Protein AF-A0A448I4P0-F1 (afdb_monomer)

pLDDT: mean 75.28, std 22.4, range [36.06, 98.62]

Radius of gyration: 26.18 Å; Cα contacts (8 Å, |Δi|>4): 158; chains: 1; bounding box: 61×25×100 Å

Solvent-accessible surface area (backbone atoms only — not comparable to full-atom values): 10678 Å² total; per-residue (Å²): 138,86,86,82,84,81,84,80,82,77,75,70,69,82,81,68,52,70,90,76,60,82,69,88,81,75,73,73,92,79,79,87,87,75,94,73,99,72,85,86,86,79,78,89,80,86,80,86,90,85,81,92,73,86,84,72,91,69,84,70,78,73,74,76,76,71,83,54,74,78,64,92,66,57,69,46,71,53,60,79,43,76,63,37,87,64,20,16,41,34,29,36,55,75,45,72,36,73,99,57,77,29,33,38,35,34,38,33,35,35,36,65,89,46,51,47,40,78,53,88,73,93,49,36,62,44,78,45,78,46,69,60,74,89,73,52,52,74,68,40,46,51,49,43,51,52,52,52,53,55,50,49,58,53,52,58,69,56,55,124

Nearest PDB structures (foldseek):
  6qvf-assembly2_C  TM=3.556E-01  e=4.325E-01  Thermus thermophilus
  4khb-assembly4_G  TM=3.018E-01  e=4.245E+00  Thermochaetoides thermophila DSM 1495
  2nvu-assembly1_C  TM=2.665E-01  e=5.733E+00  Homo sapiens

Organism: Mycolicibacterium chitae (NCBI:txid1792)

Mean predicted aligned error: 16.29 Å

Sequence (160 aa):
MTTTESTTETVDAAWADPNWQIDSATRTCCGCIGAHARGCMGEKTTQDTSRVVPLADSAAMTTALADPAPPPGSEHIDDWGSGGDDRRIVLGATHRIIDSDVTVSFSCIQWRDGHIESGSDPEPPMLYLDGAPENLNADQARHLAAVLLALAAQVDGWVK

Foldseek 3Di:
DDDDDDDDDDDDCPVVDCVPPDDPPPDDPDDDDDDDPDDDDDDDDDDDDDDDDDDDPDPPPPPPQDAADAAPQFPDKDDACPVHHQKTKTKGDWADQPPFPKIKIKIWIAGRVGATDCPPDDDHIDIDIDHDPVPDDPVSVVSVVVVVVVVVVSSVVRHD

Secondary structure (DSSP, 8-state):
------------GGGG-GGG---SS---S-S--S--SS-------------------------PPPPPPPPTTEEEEPPTBTTBTTEEEEEE--EEPTTSS-EEEEEEEEETTSPBP-SSSS---EEEEES-GGG--HHHHHHHHHHHHHHHHHHHTT--

Structure (mmCIF, N/CA/C/O backbone):
data_AF-A0A448I4P0-F1
#
_entry.id   AF-A0A448I4P0-F1
#
loop_
_atom_site.group_PDB
_atom_site.id
_atom_site.type_symbol
_atom_site.label_atom_id
_atom_site.label_alt_id
_atom_site.label_comp_id
_atom_site.label_asym_id
_atom_site.label_entity_id
_atom_site.label_seq_id
_atom_site.pdbx_PDB_ins_code
_atom_site.Cartn_x
_atom_site.Cartn_y
_atom_site.Cartn_z
_atom_site.occupancy
_atom_site.B_iso_or_equiv
_atom_site.auth_seq_id
_atom_site.auth_comp_id
_atom_site.auth_asym_id
_atom_site.auth_atom_id
_atom_site.pdbx_PDB_model_num
ATOM 1 N N . MET A 1 1 ? -11.995 -7.473 60.247 1.00 48.28 1 MET A N 1
ATOM 2 C CA . MET A 1 1 ? -11.141 -8.379 59.454 1.00 48.28 1 MET A CA 1
ATOM 3 C C . MET A 1 1 ? -11.316 -7.960 58.011 1.00 48.28 1 MET A C 1
ATOM 5 O O . MET A 1 1 ? -12.393 -8.163 57.472 1.00 48.28 1 MET A O 1
ATOM 9 N N . THR A 1 2 ? -10.336 -7.248 57.462 1.00 49.12 2 THR A N 1
ATOM 10 C CA . THR A 1 2 ? -10.400 -6.666 56.116 1.00 49.12 2 THR A CA 1
ATOM 11 C C . THR A 1 2 ? -9.520 -7.526 55.224 1.00 49.12 2 THR A C 1
ATOM 13 O O . THR A 1 2 ? -8.316 -7.602 55.457 1.00 49.12 2 THR A O 1
ATOM 16 N N . THR A 1 3 ? -10.129 -8.240 54.284 1.00 52.62 3 THR A N 1
ATOM 17 C CA . THR A 1 3 ? -9.419 -9.090 53.327 1.00 52.62 3 THR A CA 1
ATOM 18 C C . THR A 1 3 ? -8.986 -8.220 52.155 1.00 52.62 3 THR A C 1
ATOM 20 O O . THR A 1 3 ? -9.830 -7.666 51.457 1.00 52.62 3 THR A O 1
ATOM 23 N N . THR A 1 4 ? -7.679 -8.066 51.969 1.00 59.09 4 THR A N 1
ATOM 24 C CA . THR A 1 4 ? -7.090 -7.396 50.807 1.00 59.09 4 THR A CA 1
ATOM 25 C C . THR A 1 4 ? -6.876 -8.449 49.721 1.00 59.09 4 THR A C 1
ATOM 27 O O . THR A 1 4 ? -6.047 -9.341 49.894 1.00 59.09 4 THR A O 1
ATOM 30 N N . GLU A 1 5 ? -7.632 -8.385 48.625 1.00 55.62 5 GLU A N 1
ATOM 31 C CA . GLU A 1 5 ? -7.359 -9.188 47.429 1.00 55.62 5 GLU A CA 1
ATOM 32 C C . GLU A 1 5 ? -6.228 -8.536 46.625 1.00 55.62 5 GLU A C 1
ATOM 34 O O . GLU A 1 5 ? -6.282 -7.359 46.273 1.00 55.62 5 GLU A O 1
ATOM 39 N N . SER A 1 6 ? -5.171 -9.312 46.388 1.00 61.53 6 SER A N 1
ATOM 40 C CA . SER A 1 6 ? -3.994 -8.932 45.612 1.00 61.53 6 SER A CA 1
ATOM 41 C C . SER A 1 6 ? -4.175 -9.435 44.182 1.00 61.53 6 SER A C 1
ATOM 43 O O . SER A 1 6 ? -3.912 -10.603 43.894 1.00 61.53 6 SER A O 1
ATOM 45 N N . THR A 1 7 ? -4.645 -8.573 43.283 1.00 55.75 7 THR A N 1
ATOM 46 C CA . THR A 1 7 ? -4.751 -8.884 41.852 1.00 55.75 7 THR A CA 1
ATOM 47 C C . THR A 1 7 ? -3.348 -8.939 41.256 1.00 55.75 7 THR A C 1
ATOM 49 O O . THR A 1 7 ? -2.655 -7.928 41.186 1.00 55.75 7 THR A O 1
ATOM 52 N N . THR A 1 8 ? -2.901 -10.132 40.863 1.00 57.56 8 THR A N 1
ATOM 53 C CA . THR A 1 8 ? -1.633 -10.305 40.144 1.00 57.56 8 THR A CA 1
ATOM 54 C C . THR A 1 8 ? -1.893 -10.020 38.670 1.00 57.56 8 THR A C 1
ATOM 56 O O . THR A 1 8 ? -2.511 -10.820 37.971 1.00 57.56 8 THR A O 1
ATOM 59 N N . GLU A 1 9 ? -1.471 -8.843 38.223 1.00 55.22 9 GLU A N 1
ATOM 60 C CA . GLU A 1 9 ? -1.505 -8.419 36.827 1.00 55.22 9 GLU A CA 1
ATOM 61 C C . GLU A 1 9 ? -0.536 -9.303 36.026 1.00 55.22 9 GLU A C 1
ATOM 63 O O . GLU A 1 9 ? 0.680 -9.262 36.210 1.00 55.22 9 GLU A O 1
ATOM 68 N N . THR A 1 10 ? -1.086 -10.192 35.198 1.00 56.66 10 THR A N 1
ATOM 69 C CA . THR A 1 10 ? -0.290 -11.031 34.299 1.00 56.66 10 THR A CA 1
ATOM 70 C C . THR A 1 10 ? 0.041 -10.185 33.080 1.00 56.66 10 THR A C 1
ATOM 72 O O . THR A 1 10 ? -0.811 -9.973 32.224 1.00 56.66 10 THR A O 1
ATOM 75 N N . VAL A 1 11 ? 1.258 -9.648 33.038 1.00 55.09 11 VAL A N 1
ATOM 76 C CA . VAL A 1 11 ? 1.796 -8.952 31.862 1.00 55.09 11 VAL A CA 1
ATOM 77 C C . VAL A 1 11 ? 1.771 -9.920 30.675 1.00 55.09 11 VAL A C 1
ATOM 79 O O . VAL A 1 11 ? 2.310 -11.024 30.773 1.00 55.09 11 VAL A O 1
ATOM 82 N N . ASP A 1 12 ? 1.119 -9.523 29.579 1.00 52.22 12 ASP A N 1
ATOM 83 C CA . ASP A 1 12 ? 1.012 -10.299 28.339 1.00 52.22 12 ASP A CA 1
ATOM 84 C C . ASP A 1 12 ? 2.404 -10.739 27.854 1.00 52.22 12 ASP A C 1
ATOM 86 O O . ASP A 1 12 ? 3.236 -9.923 27.450 1.00 52.22 12 ASP A O 1
ATOM 90 N N . ALA A 1 13 ? 2.655 -12.050 27.872 1.00 55.22 13 ALA A N 1
ATOM 91 C CA . ALA A 1 13 ? 3.950 -12.661 27.563 1.00 55.22 13 ALA A CA 1
ATOM 92 C C . ALA A 1 13 ? 4.436 -12.427 26.116 1.00 55.22 13 ALA A C 1
ATOM 94 O O . ALA A 1 13 ? 5.586 -12.724 25.801 1.00 55.22 13 ALA A O 1
ATOM 95 N N . ALA A 1 14 ? 3.593 -11.872 25.240 1.00 53.88 14 ALA A N 1
ATOM 96 C CA . ALA A 1 14 ? 3.930 -11.593 23.846 1.00 53.88 14 ALA A CA 1
ATOM 97 C C . ALA A 1 14 ? 5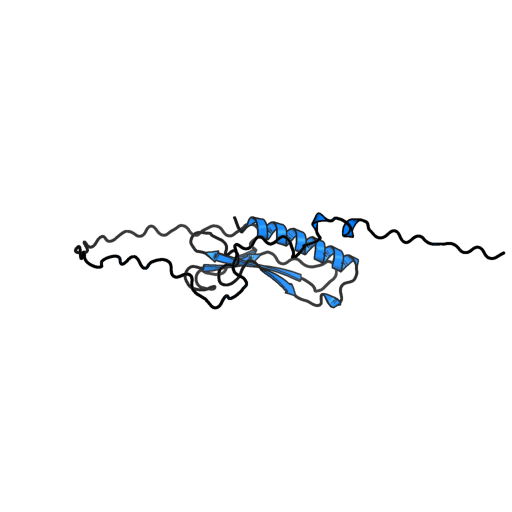.007 -10.501 23.680 1.00 53.88 14 ALA A C 1
ATOM 99 O O . ALA A 1 14 ? 5.749 -10.527 22.705 1.00 53.88 14 ALA A O 1
ATOM 100 N N . TRP A 1 15 ? 5.147 -9.578 24.639 1.00 50.47 15 TRP A N 1
ATOM 101 C CA . TRP A 1 15 ? 6.151 -8.501 24.583 1.00 50.47 15 TRP A CA 1
ATOM 102 C C . TRP A 1 15 ? 7.510 -8.879 25.193 1.00 50.47 15 TRP A C 1
ATOM 104 O O . TRP A 1 15 ? 8.432 -8.066 25.195 1.00 50.47 15 TRP A O 1
ATOM 114 N N . ALA A 1 16 ? 7.638 -10.094 25.731 1.00 52.44 16 ALA A N 1
ATOM 115 C CA . ALA A 1 16 ? 8.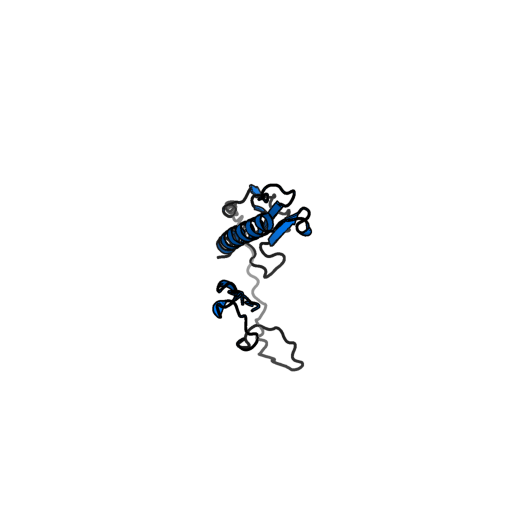837 -10.561 26.425 1.00 52.44 16 ALA A CA 1
ATOM 116 C C . ALA A 1 16 ? 9.743 -11.458 25.565 1.00 52.44 16 ALA A C 1
ATOM 118 O O . ALA A 1 16 ? 10.737 -11.973 26.079 1.00 52.44 16 ALA A O 1
ATOM 119 N N . ASP A 1 17 ? 9.424 -11.675 24.287 1.00 59.91 17 ASP A N 1
ATOM 120 C CA . ASP A 1 17 ? 10.294 -12.462 23.415 1.00 59.91 17 ASP A CA 1
ATOM 121 C C . ASP A 1 17 ? 11.564 -11.651 23.074 1.00 59.91 17 ASP A C 1
ATOM 123 O O . ASP A 1 17 ? 11.487 -10.547 22.515 1.00 59.91 17 ASP A O 1
ATOM 127 N N . PRO A 1 18 ? 12.749 -12.186 23.397 1.00 59.38 18 PRO A N 1
ATOM 128 C CA . PRO A 1 18 ? 14.022 -11.542 23.102 1.00 59.38 18 PRO A CA 1
ATOM 129 C C . PRO A 1 18 ? 14.305 -11.391 21.598 1.00 59.38 18 PRO A C 1
ATOM 131 O O . PRO A 1 18 ? 15.168 -10.595 21.241 1.00 59.38 18 PRO A O 1
ATOM 134 N N . ASN A 1 19 ? 13.579 -12.078 20.708 1.00 56.81 19 ASN A N 1
ATOM 135 C CA . ASN A 1 19 ? 13.756 -11.961 19.256 1.00 56.81 19 ASN A CA 1
ATOM 136 C C . ASN A 1 19 ? 13.339 -10.594 18.685 1.00 56.81 19 ASN A C 1
ATOM 138 O O . ASN A 1 19 ? 13.780 -10.246 17.591 1.00 56.81 19 ASN A O 1
ATOM 142 N N . TRP A 1 20 ? 12.520 -9.808 19.398 1.00 49.78 20 TRP A N 1
ATOM 143 C CA . TRP A 1 20 ? 12.133 -8.450 18.976 1.00 49.78 20 TRP A CA 1
ATOM 144 C C . TRP A 1 20 ? 12.942 -7.343 19.664 1.00 49.78 20 TRP A C 1
ATOM 146 O O . TRP A 1 20 ? 12.760 -6.162 19.359 1.00 49.78 20 TRP A O 1
ATOM 156 N N . GLN A 1 21 ? 13.866 -7.694 20.565 1.00 48.12 21 GLN A N 1
ATOM 157 C CA . GLN A 1 21 ? 14.793 -6.728 21.148 1.00 48.12 21 GLN A CA 1
ATOM 158 C C . GLN A 1 21 ? 15.941 -6.468 20.171 1.00 48.12 21 GLN A C 1
ATOM 160 O O . GLN A 1 21 ? 16.926 -7.198 20.120 1.00 48.12 21 GLN A O 1
ATOM 165 N N . ILE A 1 22 ? 15.811 -5.401 19.383 1.00 51.53 22 ILE A N 1
ATOM 166 C CA . ILE A 1 22 ? 16.898 -4.903 18.539 1.00 51.53 22 ILE A CA 1
ATOM 167 C C . ILE A 1 22 ? 17.980 -4.321 19.458 1.00 51.53 22 ILE A C 1
ATOM 169 O O . ILE A 1 22 ? 17.873 -3.177 19.908 1.00 51.53 22 ILE A O 1
ATOM 173 N N . ASP A 1 23 ? 19.026 -5.098 19.750 1.00 50.44 23 ASP A N 1
ATOM 174 C CA . ASP A 1 23 ? 20.238 -4.547 20.346 1.00 50.44 23 ASP A CA 1
ATOM 175 C C . ASP A 1 23 ? 21.012 -3.745 19.286 1.00 50.44 23 ASP A C 1
ATOM 177 O O . ASP A 1 23 ? 21.197 -4.147 18.138 1.00 50.44 23 ASP A O 1
ATOM 181 N N . SER A 1 24 ? 21.444 -2.545 19.656 1.00 51.75 24 SER A N 1
ATOM 182 C CA . SER A 1 24 ? 22.296 -1.696 18.820 1.00 51.75 24 SER A CA 1
ATOM 183 C C . SER A 1 24 ? 23.774 -2.104 18.889 1.00 51.75 24 SER A C 1
ATOM 185 O O . SER A 1 24 ? 24.623 -1.446 18.285 1.00 51.75 24 SER A O 1
ATOM 187 N N . ALA A 1 25 ? 24.097 -3.176 19.619 1.00 49.06 25 ALA A N 1
ATOM 188 C CA . ALA A 1 25 ? 25.454 -3.535 20.019 1.00 49.06 25 ALA A CA 1
ATOM 189 C C . ALA A 1 25 ? 26.094 -4.615 19.130 1.00 49.06 25 ALA A C 1
ATOM 191 O O . ALA A 1 25 ? 27.314 -4.775 19.158 1.00 49.06 25 ALA A O 1
ATOM 192 N N . THR A 1 26 ? 25.315 -5.318 18.305 1.00 48.44 26 THR A N 1
ATOM 193 C CA . THR A 1 26 ? 25.802 -6.404 17.432 1.00 48.44 26 THR A CA 1
ATOM 194 C C . THR A 1 26 ? 26.016 -6.006 15.968 1.00 48.44 26 THR A C 1
ATOM 196 O O . THR A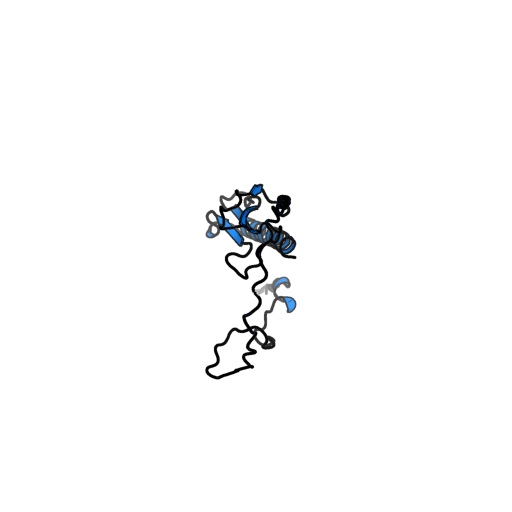 1 26 ? 26.346 -6.856 15.134 1.00 48.44 26 THR A O 1
ATOM 199 N N . ARG A 1 27 ? 25.927 -4.712 15.617 1.00 48.81 27 ARG A N 1
ATOM 200 C CA . ARG A 1 27 ? 26.274 -4.255 14.260 1.00 48.81 27 ARG A CA 1
ATOM 201 C C . ARG A 1 27 ? 27.773 -4.400 13.989 1.00 48.81 27 ARG A C 1
ATOM 203 O O . ARG A 1 27 ? 28.589 -3.538 14.307 1.00 48.81 27 ARG A O 1
ATOM 210 N N . THR A 1 28 ? 28.104 -5.499 13.321 1.00 40.53 28 THR A N 1
ATOM 211 C CA . THR A 1 28 ? 29.366 -5.702 12.614 1.00 40.53 28 THR A CA 1
ATOM 212 C C . THR A 1 28 ? 29.488 -4.624 11.531 1.00 40.53 28 THR A C 1
ATOM 214 O O . THR A 1 28 ? 28.634 -4.487 10.658 1.00 40.53 28 THR A O 1
ATOM 217 N N . CYS A 1 29 ? 30.534 -3.809 11.646 1.00 41.50 29 CYS A N 1
ATOM 218 C CA . CYS A 1 29 ? 30.817 -2.613 10.855 1.00 41.50 29 CYS A CA 1
ATOM 219 C C . CYS A 1 29 ? 31.232 -2.945 9.406 1.00 41.50 29 CYS A C 1
ATOM 221 O O . CYS A 1 29 ? 32.404 -2.868 9.045 1.00 41.50 29 CYS A O 1
ATOM 223 N N . CYS A 1 30 ? 30.272 -3.309 8.561 1.00 48.00 30 CYS A N 1
ATOM 224 C CA . CYS A 1 30 ? 30.404 -3.252 7.102 1.00 48.00 30 CYS A CA 1
ATOM 225 C C . CYS A 1 30 ? 29.082 -2.738 6.523 1.00 48.00 30 CYS A C 1
ATOM 227 O O . CYS A 1 30 ? 28.208 -3.517 6.166 1.00 48.00 30 CYS A O 1
ATOM 229 N N . GLY A 1 31 ? 28.915 -1.413 6.503 1.00 47.41 31 GLY A N 1
ATOM 230 C CA . GLY A 1 31 ? 27.693 -0.785 5.984 1.00 47.41 31 GLY A CA 1
ATOM 231 C C . GLY A 1 31 ? 27.565 0.734 6.145 1.00 47.41 31 GLY A C 1
ATOM 232 O O . GLY A 1 31 ? 26.471 1.256 5.997 1.00 47.41 31 GLY A O 1
ATOM 233 N N . CYS A 1 32 ? 28.654 1.456 6.436 1.00 37.22 32 CYS A N 1
ATOM 234 C CA . CYS A 1 32 ? 28.772 2.891 6.136 1.00 37.22 32 CYS A CA 1
ATOM 235 C C . CYS A 1 32 ? 27.672 3.838 6.676 1.00 37.22 32 CYS A C 1
ATOM 237 O O . CYS A 1 32 ? 27.110 4.619 5.915 1.00 37.22 32 CYS A O 1
ATOM 239 N N . ILE A 1 33 ? 27.456 3.898 7.995 1.00 39.50 33 ILE A N 1
ATOM 240 C CA . ILE A 1 33 ? 26.916 5.117 8.631 1.00 39.50 33 ILE A CA 1
ATOM 241 C C . ILE A 1 33 ? 27.943 5.606 9.652 1.00 39.50 33 ILE A C 1
ATOM 243 O O . ILE A 1 33 ? 28.013 5.122 10.777 1.00 39.50 33 ILE A O 1
ATOM 247 N N . GLY A 1 34 ? 28.793 6.533 9.215 1.00 36.06 34 GLY A N 1
ATOM 248 C CA . GLY A 1 34 ? 29.854 7.125 10.026 1.00 36.06 34 GLY A CA 1
ATOM 249 C C . GLY A 1 34 ? 30.959 7.701 9.149 1.00 36.06 34 GLY A C 1
ATOM 250 O O . GLY A 1 34 ? 31.780 6.971 8.601 1.00 36.06 34 GLY A O 1
ATOM 251 N N . ALA A 1 35 ? 30.973 9.023 8.992 1.00 41.62 35 ALA A N 1
ATOM 252 C CA . ALA A 1 35 ? 32.050 9.729 8.316 1.00 41.62 35 ALA A CA 1
ATOM 253 C C . ALA A 1 35 ? 33.356 9.606 9.121 1.00 41.62 35 ALA A C 1
ATOM 255 O O . ALA A 1 35 ? 33.413 10.012 10.281 1.00 41.62 35 ALA A O 1
ATOM 256 N N . HIS A 1 36 ? 34.426 9.119 8.490 1.00 37.78 36 HIS A N 1
ATOM 257 C CA . HIS A 1 36 ? 35.786 9.266 9.004 1.00 37.78 36 HIS A CA 1
ATOM 258 C C . HIS A 1 36 ? 36.561 10.269 8.153 1.00 37.78 36 HIS A C 1
ATOM 260 O O . HIS A 1 36 ? 36.743 10.098 6.948 1.00 37.78 36 HIS A O 1
ATOM 266 N N . ALA A 1 37 ? 37.093 11.301 8.804 1.00 43.88 37 ALA A N 1
ATOM 267 C CA . ALA A 1 37 ? 38.126 12.148 8.235 1.00 43.88 37 ALA A CA 1
ATOM 268 C C . ALA A 1 37 ? 39.479 11.416 8.311 1.00 43.88 37 ALA A C 1
ATOM 270 O O . ALA A 1 37 ? 40.200 11.583 9.292 1.00 43.88 37 ALA A O 1
ATOM 271 N N . ARG A 1 38 ? 39.792 10.585 7.302 1.00 46.34 38 ARG A N 1
ATOM 272 C CA . ARG A 1 38 ? 41.138 10.311 6.731 1.00 46.34 38 ARG A CA 1
ATOM 273 C C . ARG A 1 38 ? 41.159 9.005 5.920 1.00 46.34 38 ARG A C 1
ATOM 275 O O . ARG A 1 38 ? 41.192 7.919 6.477 1.00 46.34 38 ARG A O 1
ATOM 282 N N . GLY A 1 39 ? 41.226 9.177 4.599 1.00 46.16 39 GLY A N 1
ATOM 283 C CA . GLY A 1 39 ? 42.089 8.449 3.660 1.00 46.16 39 GLY A CA 1
ATOM 284 C C . GLY A 1 39 ? 42.095 6.918 3.661 1.00 46.16 39 GLY A C 1
ATOM 285 O O . GLY A 1 39 ? 42.941 6.311 4.305 1.00 46.16 39 GLY A O 1
ATOM 286 N N . CYS A 1 40 ? 41.305 6.321 2.768 1.00 37.22 40 CYS A N 1
ATOM 287 C CA . CYS A 1 40 ? 41.678 5.088 2.070 1.00 37.22 40 CYS A CA 1
ATOM 288 C C . CYS A 1 40 ? 41.730 5.400 0.569 1.00 37.22 40 CYS A C 1
ATOM 290 O O . CYS A 1 40 ? 40.714 5.382 -0.118 1.00 37.22 40 CYS A O 1
ATOM 292 N N . MET A 1 41 ? 42.915 5.771 0.077 1.00 43.94 41 MET A N 1
ATOM 293 C CA . MET A 1 41 ? 43.189 5.864 -1.357 1.00 43.94 41 MET A CA 1
ATOM 294 C C . MET A 1 41 ? 43.711 4.509 -1.836 1.00 43.94 41 MET A C 1
ATOM 296 O O . MET A 1 41 ? 44.879 4.195 -1.625 1.00 43.94 41 MET A O 1
ATOM 300 N N . GLY A 1 42 ? 42.832 3.724 -2.459 1.00 38.28 42 GLY A N 1
ATOM 301 C CA . GLY A 1 42 ? 43.176 2.554 -3.266 1.00 38.28 42 GLY A CA 1
ATOM 302 C C . GLY A 1 42 ? 43.153 2.920 -4.751 1.00 38.28 42 GLY A C 1
ATOM 303 O O . GLY A 1 42 ? 42.097 3.196 -5.306 1.00 38.28 42 GLY A O 1
ATOM 304 N N . GLU A 1 43 ? 44.354 3.012 -5.318 1.00 41.28 43 GLU A N 1
ATOM 305 C CA . GLU A 1 43 ? 44.779 2.909 -6.724 1.00 41.28 43 GLU A CA 1
ATOM 306 C C . GLU A 1 43 ? 43.795 3.248 -7.863 1.00 41.28 43 GLU A C 1
ATOM 308 O O . GLU A 1 43 ? 42.931 2.475 -8.271 1.00 41.28 43 GLU A O 1
ATOM 313 N N . LYS A 1 44 ? 44.070 4.393 -8.506 1.00 41.81 44 LYS A N 1
ATOM 314 C CA . LYS A 1 44 ? 43.610 4.720 -9.859 1.00 41.81 44 LYS A CA 1
ATOM 315 C C . LYS A 1 44 ? 44.325 3.823 -10.874 1.00 41.81 44 LYS A C 1
ATOM 317 O O . LYS A 1 44 ? 45.491 4.060 -11.180 1.00 41.81 44 LYS A O 1
ATOM 322 N N . THR A 1 45 ? 43.610 2.858 -11.445 1.00 40.59 45 THR A N 1
ATOM 323 C CA . THR A 1 45 ? 44.027 2.211 -12.696 1.00 40.59 45 THR A CA 1
ATOM 324 C C . TH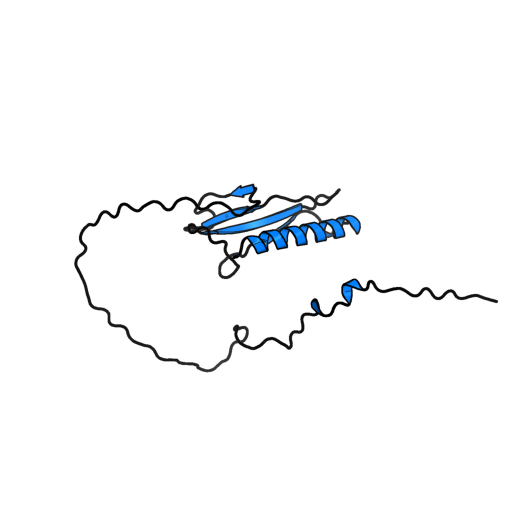R A 1 45 ? 43.501 3.037 -13.865 1.00 40.59 45 THR A C 1
ATOM 326 O O . THR A 1 45 ? 42.300 3.144 -14.094 1.00 40.59 45 THR A O 1
ATOM 329 N N . THR A 1 46 ? 44.426 3.671 -14.577 1.00 50.34 46 THR A N 1
ATOM 330 C CA . THR A 1 46 ? 44.221 4.322 -15.871 1.00 50.34 46 THR A CA 1
ATOM 331 C C . THR A 1 46 ? 43.893 3.278 -16.933 1.00 50.34 46 THR A C 1
ATOM 333 O O . THR A 1 46 ? 44.719 2.398 -17.176 1.00 50.34 46 THR A O 1
ATOM 336 N N . GLN A 1 47 ? 42.748 3.401 -17.608 1.00 43.59 47 GLN A N 1
ATOM 337 C CA . GLN A 1 47 ? 42.462 2.629 -18.816 1.00 43.59 47 GLN A CA 1
ATOM 338 C C . GLN A 1 47 ? 42.249 3.557 -20.019 1.00 43.59 47 GLN A C 1
ATOM 340 O O . GLN A 1 47 ? 41.203 4.165 -20.216 1.00 43.59 47 GLN A O 1
ATOM 345 N N . ASP A 1 48 ? 43.367 3.708 -20.725 1.00 41.75 48 ASP A N 1
ATOM 346 C CA . ASP A 1 48 ? 43.585 3.887 -22.160 1.00 41.75 48 ASP A CA 1
ATOM 347 C C . ASP A 1 48 ? 42.348 4.086 -23.062 1.00 41.75 48 ASP A C 1
ATOM 349 O O . ASP A 1 48 ? 41.601 3.159 -23.383 1.00 41.75 48 ASP A O 1
ATOM 353 N N . THR A 1 49 ? 42.186 5.321 -23.537 1.00 47.91 49 THR A N 1
ATOM 354 C CA . THR A 1 49 ? 41.276 5.706 -24.615 1.00 47.91 49 THR A CA 1
ATOM 355 C C . THR A 1 49 ? 42.028 5.723 -25.945 1.00 47.91 49 THR A C 1
ATOM 357 O O . THR A 1 49 ? 42.641 6.740 -26.273 1.00 47.91 49 THR A O 1
ATOM 360 N N . SER A 1 50 ? 41.954 4.654 -26.745 1.00 48.09 50 SER A N 1
ATOM 361 C CA . SER A 1 50 ? 42.073 4.739 -28.216 1.00 48.09 50 SER A CA 1
ATOM 362 C C . SER A 1 50 ? 41.834 3.403 -28.921 1.00 48.09 50 SER A C 1
ATOM 364 O O . SER A 1 50 ? 42.747 2.603 -29.117 1.00 48.09 50 SER A O 1
ATOM 366 N N . ARG A 1 51 ? 40.612 3.209 -29.430 1.00 44.50 51 ARG A N 1
ATOM 367 C CA . ARG A 1 51 ? 40.387 2.461 -30.676 1.00 44.50 51 ARG A CA 1
ATOM 368 C C . ARG A 1 51 ? 39.052 2.862 -31.298 1.00 44.50 51 ARG A C 1
ATOM 370 O O . ARG A 1 51 ? 37.996 2.363 -30.932 1.00 44.50 51 ARG A O 1
ATOM 377 N N . VAL A 1 52 ? 39.123 3.798 -32.240 1.00 48.72 52 VAL A N 1
ATOM 378 C CA . VAL A 1 52 ? 38.017 4.139 -33.138 1.00 48.72 52 VAL A CA 1
ATOM 379 C C . VAL A 1 52 ? 37.933 3.036 -34.192 1.00 48.72 52 VAL A C 1
ATOM 381 O O . VAL A 1 52 ? 38.857 2.866 -34.987 1.00 48.72 52 VAL A O 1
ATOM 384 N N . VAL A 1 53 ? 36.844 2.271 -34.175 1.00 49.88 53 VAL A N 1
ATOM 385 C CA . VAL A 1 53 ? 36.456 1.331 -35.237 1.00 49.88 53 VAL A CA 1
ATOM 386 C C . VAL A 1 53 ? 35.224 1.936 -35.928 1.00 49.88 53 VAL A C 1
ATOM 388 O O . VAL A 1 53 ? 34.345 2.433 -35.224 1.00 49.88 53 VAL A O 1
ATOM 391 N N . PRO A 1 54 ? 35.154 1.976 -37.271 1.00 44.91 54 PRO A N 1
ATOM 392 C CA . PRO A 1 54 ? 34.067 2.646 -37.982 1.00 44.91 54 PRO A CA 1
ATOM 393 C C . PRO A 1 54 ? 32.726 1.920 -37.791 1.00 44.91 54 PRO A C 1
ATOM 395 O O . PRO A 1 54 ? 32.649 0.700 -37.933 1.00 44.91 54 PRO A O 1
ATOM 398 N N . LEU A 1 55 ? 31.676 2.695 -37.482 1.00 45.09 55 LEU A N 1
ATOM 399 C CA . LEU A 1 55 ? 30.289 2.239 -37.381 1.00 45.09 55 LEU A CA 1
ATOM 400 C C . LEU A 1 55 ? 29.809 1.738 -38.749 1.00 45.09 55 LEU A C 1
ATOM 402 O O . LEU A 1 55 ? 29.632 2.522 -39.679 1.00 45.09 55 LEU A O 1
ATOM 406 N N . ALA A 1 56 ? 29.570 0.434 -38.856 1.00 50.12 56 ALA A N 1
ATOM 407 C CA . ALA A 1 56 ? 28.632 -0.081 -39.839 1.00 50.12 56 ALA A CA 1
ATOM 408 C C . ALA A 1 56 ? 27.214 0.236 -39.346 1.00 50.12 56 ALA A C 1
ATOM 410 O O . ALA A 1 56 ? 26.874 -0.110 -38.212 1.00 50.12 56 ALA A O 1
ATOM 411 N N . ASP A 1 57 ? 26.409 0.868 -40.205 1.00 50.56 57 ASP A N 1
ATOM 412 C CA . ASP A 1 57 ? 24.957 1.022 -40.071 1.00 50.56 57 ASP A CA 1
ATOM 413 C C . ASP A 1 57 ? 24.299 -0.361 -39.960 1.00 50.56 57 ASP A C 1
ATOM 415 O O . ASP A 1 57 ? 23.829 -0.955 -40.931 1.00 50.56 57 ASP A O 1
ATOM 419 N N . SER A 1 58 ? 24.296 -0.912 -38.753 1.00 52.56 58 SER A N 1
ATOM 420 C CA . SER A 1 58 ? 23.381 -1.976 -38.383 1.00 52.56 58 SER A CA 1
ATOM 421 C C . SER A 1 58 ? 22.153 -1.279 -37.836 1.00 52.56 58 SER A C 1
ATOM 423 O O . SER A 1 58 ? 22.143 -0.846 -36.685 1.00 52.56 58 SER A O 1
ATOM 425 N N . ALA A 1 59 ? 21.119 -1.161 -38.669 1.00 52.12 59 ALA A N 1
ATOM 426 C CA . ALA A 1 59 ? 19.758 -0.985 -38.191 1.00 52.12 59 ALA A CA 1
ATOM 427 C C . ALA A 1 59 ? 19.421 -2.222 -37.346 1.00 52.12 59 ALA A C 1
ATOM 429 O O . ALA A 1 59 ? 18.854 -3.202 -37.829 1.00 52.12 59 ALA A O 1
ATOM 430 N N . ALA A 1 60 ? 19.881 -2.212 -36.095 1.00 55.06 60 ALA A N 1
ATOM 431 C CA . ALA A 1 60 ? 19.487 -3.169 -35.094 1.00 55.06 60 ALA A CA 1
ATOM 432 C C . ALA A 1 60 ? 17.986 -2.970 -34.928 1.00 55.06 60 ALA A C 1
ATOM 434 O O . ALA A 1 60 ? 17.514 -1.937 -34.458 1.00 55.06 60 ALA A O 1
ATOM 435 N N . MET A 1 61 ? 17.239 -3.951 -35.410 1.00 44.91 61 MET A N 1
ATOM 436 C CA . MET A 1 61 ? 15.841 -4.130 -35.092 1.00 44.91 61 MET A CA 1
ATOM 437 C C . MET A 1 61 ? 15.788 -4.325 -33.576 1.00 44.91 61 MET A C 1
ATOM 439 O O . MET A 1 61 ? 16.016 -5.427 -33.082 1.00 44.91 61 MET A O 1
ATOM 443 N N . THR A 1 62 ? 15.624 -3.225 -32.838 1.00 54.53 62 THR A N 1
ATOM 444 C CA . THR A 1 62 ? 15.457 -3.234 -31.388 1.00 54.53 62 THR A CA 1
ATOM 445 C C . THR A 1 62 ? 14.229 -4.076 -31.104 1.00 54.53 62 THR A C 1
ATOM 447 O O . THR A 1 62 ? 13.101 -3.635 -31.319 1.00 54.53 62 THR A O 1
ATOM 450 N N . THR A 1 63 ? 14.443 -5.320 -30.683 1.00 60.62 63 THR A N 1
ATOM 451 C CA . THR A 1 63 ? 13.388 -6.143 -30.109 1.00 60.62 63 THR A CA 1
ATOM 452 C C . THR A 1 63 ? 12.825 -5.348 -28.942 1.00 60.62 63 THR A C 1
ATOM 454 O O . THR A 1 63 ? 13.515 -5.156 -27.943 1.00 60.62 63 THR A O 1
ATOM 457 N N . ALA A 1 64 ? 11.611 -4.818 -29.099 1.00 65.12 64 ALA A N 1
ATOM 458 C CA . ALA A 1 64 ? 10.922 -4.151 -28.010 1.00 65.12 64 ALA A CA 1
ATOM 459 C C . ALA A 1 64 ? 10.811 -5.160 -26.862 1.00 65.12 64 ALA A C 1
ATOM 461 O O . ALA A 1 64 ? 10.259 -6.247 -27.047 1.00 65.12 64 ALA A O 1
ATOM 462 N N . LEU A 1 65 ? 11.406 -4.832 -25.714 1.00 74.50 65 LEU A N 1
ATOM 463 C CA . LEU A 1 65 ? 11.245 -5.624 -24.502 1.00 74.50 65 LEU A CA 1
ATOM 464 C C . LEU A 1 65 ? 9.744 -5.743 -24.220 1.00 74.50 65 LEU A C 1
ATOM 466 O O . LEU A 1 65 ? 9.014 -4.755 -24.308 1.00 74.50 65 LEU A O 1
ATOM 470 N N . ALA A 1 66 ? 9.285 -6.963 -23.945 1.00 87.25 66 ALA A N 1
ATOM 471 C CA . ALA A 1 66 ? 7.912 -7.172 -23.513 1.00 87.25 66 ALA A CA 1
ATOM 472 C C . ALA A 1 66 ? 7.670 -6.372 -22.227 1.00 87.25 66 ALA A C 1
ATOM 474 O O . ALA A 1 66 ? 8.554 -6.308 -21.374 1.00 87.25 66 ALA A O 1
ATOM 475 N N . ASP A 1 67 ? 6.488 -5.768 -22.100 1.00 90.56 67 ASP A N 1
ATOM 476 C CA . ASP A 1 67 ? 6.124 -5.026 -20.893 1.00 90.56 67 ASP A CA 1
ATOM 477 C C . ASP A 1 67 ? 6.104 -5.994 -19.693 1.00 90.56 67 ASP A C 1
ATOM 479 O O . ASP A 1 67 ? 5.393 -7.008 -19.754 1.00 90.56 67 ASP A O 1
ATOM 483 N N . PRO A 1 68 ? 6.905 -5.759 -18.637 1.00 94.38 68 PRO A N 1
ATOM 484 C CA . PRO A 1 68 ? 6.927 -6.637 -17.479 1.00 94.38 68 PRO A CA 1
ATOM 485 C C . PRO A 1 68 ? 5.564 -6.669 -16.785 1.00 94.38 68 PRO A C 1
ATOM 487 O O . PRO A 1 68 ? 4.849 -5.669 -16.694 1.00 94.38 68 PRO A O 1
ATOM 490 N N . ALA A 1 69 ? 5.205 -7.833 -16.246 1.00 94.94 69 ALA A N 1
ATOM 491 C CA . ALA A 1 69 ? 3.989 -7.958 -15.456 1.00 94.94 69 ALA A CA 1
ATOM 492 C C . ALA A 1 69 ? 4.089 -7.106 -14.174 1.00 94.94 69 ALA A C 1
ATOM 494 O O . ALA A 1 69 ? 5.165 -7.026 -13.572 1.00 94.94 69 ALA A O 1
ATOM 495 N N . PRO A 1 70 ? 2.989 -6.481 -13.728 1.00 93.25 70 PRO A N 1
ATOM 496 C CA . PRO A 1 70 ? 2.956 -5.790 -12.448 1.00 93.25 70 PRO A CA 1
ATOM 497 C C . PRO A 1 70 ? 3.098 -6.785 -11.283 1.00 93.25 70 PRO A C 1
ATOM 499 O O . PRO A 1 70 ? 2.740 -7.962 -11.423 1.00 93.25 70 PRO A O 1
ATOM 502 N N . PRO A 1 71 ? 3.583 -6.333 -10.117 1.00 93.25 71 PRO A N 1
ATOM 503 C CA . PRO A 1 71 ? 3.676 -7.176 -8.939 1.00 93.25 71 PRO A CA 1
ATOM 504 C C . PRO A 1 71 ? 2.285 -7.655 -8.461 1.00 93.25 71 PRO A C 1
ATOM 506 O O . PRO A 1 71 ? 1.271 -6.977 -8.673 1.00 93.25 71 PRO A O 1
ATOM 509 N N . PRO A 1 72 ? 2.184 -8.830 -7.813 1.00 91.88 72 PRO A N 1
ATOM 510 C CA . PRO A 1 72 ? 0.904 -9.365 -7.353 1.00 91.88 72 PRO A CA 1
ATOM 511 C C . PRO A 1 72 ? 0.165 -8.427 -6.390 1.00 91.88 72 PRO A C 1
ATOM 513 O O . PRO A 1 72 ? 0.748 -7.919 -5.434 1.00 91.88 72 PRO A O 1
ATOM 516 N N . GLY A 1 73 ? -1.141 -8.261 -6.619 1.00 90.62 73 GLY A N 1
ATOM 517 C CA . GLY A 1 73 ? -2.018 -7.406 -5.811 1.00 90.62 73 GLY A CA 1
ATOM 518 C C . GLY A 1 73 ? -1.960 -5.913 -6.151 1.00 90.62 73 GLY A C 1
ATOM 519 O O . GLY A 1 73 ? -2.486 -5.103 -5.392 1.00 90.62 73 GLY A O 1
ATOM 520 N N . SER A 1 74 ? -1.358 -5.567 -7.292 1.00 94.19 74 SER A N 1
ATOM 521 C CA . SER A 1 74 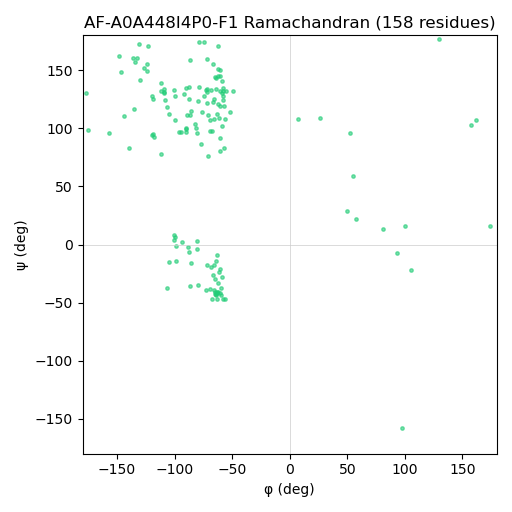? -1.506 -4.250 -7.918 1.00 94.19 74 SER A CA 1
ATOM 522 C C . SER A 1 74 ? -2.958 -4.012 -8.341 1.00 94.19 74 SER A C 1
ATOM 524 O O . SER A 1 74 ? -3.566 -4.882 -8.968 1.00 94.19 74 SER A O 1
ATOM 526 N N . GLU A 1 75 ? -3.494 -2.835 -8.030 1.00 95.75 75 GLU A N 1
ATOM 527 C CA . GLU A 1 75 ? -4.828 -2.384 -8.449 1.00 95.75 75 GLU A CA 1
ATOM 528 C C . GLU A 1 75 ? -4.735 -1.316 -9.549 1.00 95.75 75 GLU A C 1
ATOM 530 O O . GLU A 1 75 ? -5.518 -1.336 -10.501 1.00 95.75 75 GLU A O 1
ATOM 535 N N . HIS A 1 76 ? -3.746 -0.423 -9.456 1.00 95.38 76 HIS A N 1
ATOM 536 C CA . HIS A 1 76 ? -3.503 0.631 -10.437 1.00 95.38 76 HIS A CA 1
ATOM 537 C C . HIS A 1 76 ? -2.039 0.644 -10.874 1.00 95.38 76 HIS A C 1
ATOM 539 O O . HIS A 1 76 ? -1.133 0.404 -10.078 1.00 95.38 76 HIS A O 1
ATOM 545 N N . ILE A 1 77 ? -1.809 0.889 -12.161 1.00 95.75 77 ILE A N 1
ATOM 546 C CA . ILE A 1 77 ? -0.484 0.883 -12.777 1.00 95.75 77 ILE A CA 1
ATOM 547 C C . ILE A 1 77 ? -0.420 2.112 -13.669 1.00 95.75 77 ILE A C 1
ATOM 549 O O . ILE A 1 77 ? -1.187 2.208 -14.630 1.00 95.75 77 ILE A O 1
ATOM 553 N N . ASP A 1 78 ? 0.482 3.027 -13.345 1.00 95.19 78 ASP A N 1
ATOM 554 C CA . ASP A 1 78 ? 0.701 4.220 -14.148 1.00 95.19 78 ASP A CA 1
ATOM 555 C C . ASP A 1 78 ? 1.409 3.871 -15.463 1.00 95.19 78 ASP A C 1
ATOM 557 O O . ASP A 1 78 ? 2.108 2.857 -15.590 1.00 95.19 78 ASP A O 1
ATOM 561 N N . ASP A 1 79 ? 1.290 4.771 -16.437 1.00 95.12 79 ASP A N 1
ATOM 562 C CA . ASP A 1 79 ? 2.083 4.707 -17.658 1.00 95.12 79 ASP A CA 1
ATOM 563 C C . ASP A 1 79 ? 3.594 4.788 -17.357 1.00 95.12 79 ASP A C 1
ATOM 565 O O . ASP A 1 79 ? 4.056 5.431 -16.407 1.00 95.12 79 ASP A O 1
ATOM 569 N N . TRP A 1 80 ? 4.398 4.157 -18.216 1.00 94.12 80 TRP A N 1
ATOM 570 C CA . TRP A 1 80 ? 5.854 4.303 -18.190 1.00 94.12 80 TRP A CA 1
ATOM 571 C C . TRP A 1 80 ? 6.258 5.769 -18.373 1.00 94.12 80 TRP A C 1
ATOM 573 O O . TRP A 1 80 ? 5.831 6.410 -19.333 1.00 94.12 80 TRP A O 1
ATOM 583 N N . GLY A 1 81 ? 7.125 6.281 -17.498 1.00 89.62 81 GLY A N 1
ATOM 584 C CA . GLY A 1 81 ? 7.521 7.691 -17.486 1.00 89.62 81 GLY A CA 1
ATOM 585 C C . GLY A 1 81 ? 6.894 8.495 -16.347 1.00 89.62 81 GLY A C 1
ATOM 586 O O . GLY A 1 81 ? 7.472 9.498 -15.934 1.00 89.62 81 GLY A O 1
ATOM 587 N N . SER A 1 82 ? 5.767 8.047 -15.779 1.00 84.44 82 SER A N 1
ATOM 588 C CA . SER A 1 82 ? 5.073 8.764 -14.693 1.00 84.44 82 SER A CA 1
ATOM 589 C C . SER A 1 82 ? 5.897 8.847 -13.409 1.00 84.44 82 SER A C 1
ATOM 591 O O . SER A 1 82 ? 5.815 9.830 -12.679 1.00 84.44 82 SER A O 1
ATOM 593 N N . GLY A 1 83 ? 6.752 7.850 -13.160 1.00 74.94 83 GLY A N 1
ATOM 594 C CA . GLY A 1 83 ? 7.726 7.906 -12.074 1.00 74.94 83 GLY A CA 1
ATOM 595 C C . GLY A 1 83 ? 9.028 8.609 -12.462 1.00 74.94 83 GLY A C 1
ATOM 596 O O . GLY A 1 83 ? 9.808 8.936 -11.577 1.00 74.94 83 GLY A O 1
ATOM 597 N N . GLY A 1 84 ? 9.311 8.813 -13.749 1.00 83.62 84 GLY A N 1
ATOM 598 C CA . GLY A 1 84 ? 10.622 9.157 -14.314 1.00 83.62 84 GLY A CA 1
ATOM 599 C C . GLY A 1 84 ? 10.985 8.234 -15.482 1.00 83.62 84 GLY A C 1
ATOM 600 O O . GLY A 1 84 ? 10.245 7.296 -15.786 1.00 83.62 84 GLY A O 1
ATOM 601 N N . ASP A 1 85 ? 12.121 8.487 -16.131 1.00 86.31 85 ASP A N 1
ATOM 602 C CA . ASP A 1 85 ? 12.560 7.697 -17.286 1.00 86.31 85 ASP A CA 1
ATOM 603 C C . ASP A 1 85 ? 12.687 6.205 -16.922 1.00 86.31 85 ASP A C 1
ATOM 605 O O . ASP A 1 85 ? 13.253 5.843 -15.892 1.00 86.31 85 ASP A O 1
ATOM 609 N N . ASP A 1 86 ? 12.117 5.342 -17.767 1.00 90.50 86 ASP A N 1
ATOM 610 C CA . ASP A 1 86 ? 12.148 3.873 -17.660 1.00 90.50 86 ASP A CA 1
ATOM 611 C C . ASP A 1 86 ? 11.589 3.245 -16.375 1.00 90.50 86 ASP A C 1
ATOM 613 O O . ASP A 1 86 ? 11.842 2.071 -16.080 1.00 90.50 86 ASP A O 1
ATOM 617 N N . ARG A 1 87 ? 10.733 3.979 -15.661 1.00 92.62 87 ARG A N 1
ATOM 618 C CA . ARG A 1 87 ? 9.994 3.455 -14.509 1.00 92.62 87 ARG A CA 1
ATOM 619 C C . ARG A 1 87 ? 8.528 3.872 -14.508 1.00 92.62 87 ARG A C 1
ATOM 621 O O . ARG A 1 87 ? 8.130 4.829 -15.178 1.00 92.62 87 ARG A O 1
ATOM 628 N N . ARG A 1 88 ? 7.717 3.143 -13.751 1.00 94.94 88 ARG A N 1
ATOM 629 C CA . ARG A 1 88 ? 6.305 3.450 -13.498 1.00 94.94 88 ARG A CA 1
ATOM 630 C C . ARG A 1 88 ? 5.982 3.302 -12.020 1.00 94.94 88 ARG A C 1
ATOM 632 O O . ARG A 1 88 ? 6.675 2.580 -11.300 1.00 94.94 88 ARG A O 1
ATOM 639 N N . ILE A 1 89 ? 4.927 3.980 -11.593 1.00 94.75 89 ILE A N 1
ATOM 640 C CA . ILE A 1 89 ? 4.367 3.826 -10.255 1.00 94.75 89 ILE A CA 1
ATOM 641 C C . ILE A 1 89 ? 3.315 2.724 -10.320 1.00 94.75 89 ILE A C 1
ATOM 643 O O . ILE A 1 89 ? 2.503 2.663 -11.245 1.00 94.75 89 ILE A O 1
ATOM 647 N N . VAL A 1 90 ? 3.353 1.833 -9.341 1.00 95.31 90 VAL A N 1
ATOM 648 C CA . VAL A 1 90 ? 2.363 0.780 -9.164 1.00 95.31 90 VAL A CA 1
ATOM 649 C C . VAL A 1 90 ? 1.709 0.985 -7.810 1.00 95.31 90 VAL A C 1
ATOM 651 O O . VAL A 1 90 ? 2.408 1.097 -6.804 1.00 95.31 90 VAL A O 1
ATOM 654 N N . LEU A 1 91 ? 0.381 1.028 -7.786 1.00 94.88 91 LEU A N 1
ATOM 655 C CA . LEU A 1 91 ? -0.411 1.152 -6.569 1.00 94.88 91 LEU A CA 1
ATOM 656 C C . LEU A 1 91 ? -1.124 -0.167 -6.287 1.00 94.88 91 LEU A C 1
ATOM 658 O O . LEU A 1 91 ? -1.773 -0.759 -7.156 1.00 94.88 91 LEU A O 1
ATOM 662 N N . GLY A 1 92 ? -0.992 -0.624 -5.052 1.00 94.62 92 GLY A N 1
ATOM 663 C CA . GLY A 1 92 ? -1.707 -1.765 -4.520 1.00 94.62 92 GLY A CA 1
ATOM 664 C C . GLY A 1 92 ? -3.139 -1.432 -4.116 1.00 94.62 92 GLY A C 1
ATOM 665 O O . GLY A 1 92 ? -3.564 -0.276 -4.13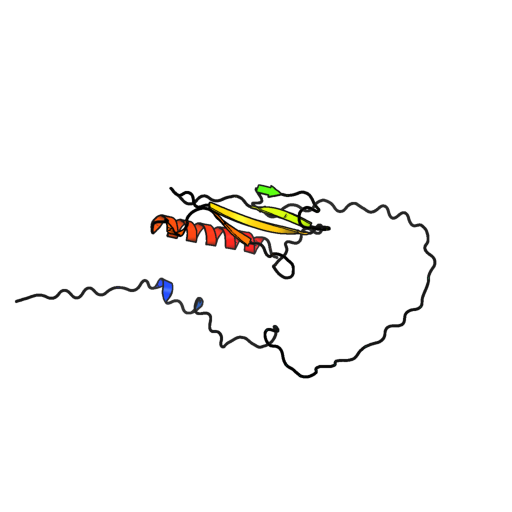1 1.00 94.62 92 GLY A O 1
ATOM 666 N N . ALA A 1 93 ? -3.877 -2.474 -3.737 1.00 94.75 93 ALA A N 1
ATOM 667 C CA . ALA A 1 93 ? -5.251 -2.331 -3.285 1.00 94.75 93 ALA A CA 1
ATOM 668 C C . ALA A 1 93 ? -5.374 -1.448 -2.031 1.00 94.75 93 ALA A C 1
ATOM 670 O O . ALA A 1 93 ? -4.526 -1.484 -1.137 1.00 94.75 93 ALA A O 1
ATOM 671 N N . THR A 1 94 ? -6.459 -0.679 -1.935 1.00 96.25 94 THR A N 1
ATOM 672 C CA . THR A 1 94 ? -6.760 0.100 -0.721 1.00 96.25 94 THR A CA 1
ATOM 673 C C . THR A 1 94 ? -7.554 -0.733 0.289 1.00 96.25 94 THR A C 1
ATOM 675 O O . THR A 1 94 ? -8.636 -1.243 -0.006 1.00 96.25 94 THR A O 1
ATOM 678 N N . HIS A 1 95 ? -7.051 -0.828 1.519 1.00 97.56 95 HIS A N 1
ATOM 679 C CA . HIS A 1 95 ? -7.642 -1.598 2.610 1.00 97.56 95 HIS A CA 1
ATOM 680 C C . HIS A 1 95 ? -8.280 -0.683 3.648 1.00 97.56 95 HIS A C 1
ATOM 682 O O . HIS A 1 95 ? -7.605 0.105 4.305 1.00 97.56 95 HIS A O 1
ATOM 688 N N . ARG A 1 96 ? -9.594 -0.809 3.837 1.00 98.06 96 ARG A N 1
ATOM 689 C CA . ARG A 1 96 ? -10.329 -0.032 4.838 1.00 98.06 96 ARG A CA 1
ATOM 690 C C . ARG A 1 96 ? -10.314 -0.717 6.201 1.00 98.06 96 ARG A C 1
ATOM 692 O O . ARG A 1 96 ? -10.577 -1.917 6.304 1.00 98.06 96 ARG A O 1
ATOM 699 N N . ILE A 1 97 ? -10.079 0.057 7.255 1.00 98.31 97 ILE A N 1
ATOM 700 C CA . ILE A 1 97 ? -10.206 -0.424 8.629 1.00 98.31 97 ILE A CA 1
ATOM 701 C C . ILE A 1 97 ? -11.689 -0.454 9.025 1.00 98.31 97 ILE A C 1
ATOM 703 O O . ILE A 1 97 ? -12.457 0.453 8.709 1.00 98.31 97 ILE A O 1
ATOM 707 N N . ILE A 1 98 ? -12.108 -1.546 9.675 1.00 96.44 98 ILE A N 1
ATOM 708 C CA . ILE A 1 98 ? -13.497 -1.776 10.082 1.00 96.44 98 ILE A CA 1
ATOM 709 C C . ILE A 1 98 ? -14.098 -0.576 10.820 1.00 96.44 98 ILE A C 1
ATOM 711 O O . ILE A 1 98 ? -13.498 -0.022 11.743 1.00 96.44 98 ILE A O 1
ATOM 715 N N . ASP A 1 99 ? -15.300 -0.191 10.392 1.00 97.62 99 ASP A N 1
ATOM 716 C CA . ASP A 1 99 ? -16.104 0.879 10.987 1.00 97.62 99 ASP A CA 1
ATOM 717 C C . ASP A 1 99 ? -15.351 2.206 11.206 1.00 97.62 99 ASP A C 1
ATOM 719 O O . ASP A 1 99 ? -15.675 2.967 12.117 1.00 97.62 99 ASP A O 1
ATOM 723 N N . SER A 1 100 ? -14.341 2.502 10.380 1.00 97.75 100 SER A N 1
ATOM 724 C CA . SER A 1 100 ? -13.611 3.772 10.410 1.00 97.75 100 SER A CA 1
ATOM 725 C C . SER A 1 100 ? -13.476 4.392 9.016 1.00 97.75 100 SER A C 1
ATOM 727 O O . SER A 1 100 ? -13.881 3.820 7.995 1.00 97.75 100 SER A O 1
ATOM 729 N N . ASP A 1 101 ? -12.968 5.616 8.976 1.00 97.25 101 ASP A N 1
ATOM 730 C CA . ASP A 1 101 ? -12.534 6.322 7.770 1.00 97.25 101 ASP A CA 1
ATOM 731 C C . ASP A 1 101 ? -11.072 6.019 7.404 1.00 97.25 101 ASP A C 1
ATOM 733 O O . ASP A 1 101 ? -10.621 6.415 6.334 1.00 97.25 101 ASP A O 1
ATOM 737 N N . VAL A 1 102 ? -10.350 5.286 8.258 1.00 98.50 102 VAL A N 1
ATOM 738 C CA . VAL A 1 102 ? -8.941 4.966 8.041 1.00 98.50 102 VAL A CA 1
ATOM 739 C C . VAL A 1 102 ? -8.792 3.947 6.921 1.00 98.50 102 VAL A C 1
ATOM 741 O O . VAL A 1 102 ? -9.436 2.889 6.916 1.00 98.50 102 VAL A O 1
ATOM 744 N N . THR A 1 103 ? -7.885 4.246 5.998 1.00 98.38 103 THR A N 1
ATOM 745 C CA . THR A 1 103 ? -7.482 3.332 4.932 1.00 98.38 103 THR A CA 1
ATOM 746 C C . THR A 1 103 ? -5.972 3.157 4.906 1.00 98.38 103 THR A C 1
ATOM 748 O O . THR A 1 103 ? -5.218 4.037 5.319 1.00 98.38 103 THR A O 1
ATOM 751 N N . VAL A 1 104 ? -5.539 1.991 4.437 1.00 98.12 104 VAL A N 1
ATOM 752 C CA . VAL A 1 104 ? -4.140 1.671 4.177 1.00 98.12 104 VAL A CA 1
ATOM 753 C C . VAL A 1 104 ? -4.002 1.356 2.698 1.00 98.12 104 VAL A C 1
ATOM 755 O O . VAL A 1 104 ? -4.700 0.485 2.183 1.00 98.12 104 VAL A O 1
ATOM 758 N N . SER A 1 105 ? -3.107 2.053 2.018 1.00 95.69 105 SER A N 1
ATOM 759 C CA . SER A 1 105 ? -2.730 1.772 0.632 1.00 95.69 105 SER A CA 1
ATOM 760 C C . SER A 1 105 ? -1.226 1.546 0.551 1.00 95.69 105 SER A C 1
ATOM 762 O O . SER A 1 105 ? -0.507 1.738 1.534 1.00 95.69 105 SER A O 1
ATOM 764 N N . PHE A 1 106 ? -0.743 1.094 -0.600 1.00 94.69 106 PHE A N 1
ATOM 765 C CA . PHE A 1 106 ? 0.675 0.841 -0.801 1.00 94.69 106 PHE A CA 1
ATOM 766 C C . PHE A 1 106 ? 1.093 1.132 -2.231 1.00 94.69 106 PHE A C 1
ATOM 768 O O . PHE A 1 106 ? 0.292 0.983 -3.152 1.00 94.69 106 PHE A O 1
ATOM 775 N N . SER A 1 107 ? 2.334 1.565 -2.414 1.00 94.56 107 SER A N 1
ATOM 776 C CA . SER A 1 107 ? 2.915 1.826 -3.729 1.00 94.56 107 SER A CA 1
ATOM 777 C C . SER A 1 107 ? 4.300 1.208 -3.845 1.00 94.56 107 SER A C 1
ATOM 779 O O . SER A 1 107 ? 4.953 0.916 -2.842 1.00 94.56 107 SER A O 1
ATOM 781 N N . CYS A 1 108 ? 4.759 1.023 -5.077 1.00 94.31 108 CYS A N 1
ATOM 782 C CA . CYS A 1 108 ? 6.163 0.788 -5.380 1.00 94.31 108 CYS A CA 1
ATOM 783 C C . CYS A 1 108 ? 6.531 1.356 -6.753 1.00 94.31 108 CYS A C 1
ATOM 785 O O . CYS A 1 108 ? 5.670 1.563 -7.614 1.00 94.31 108 CYS A O 1
ATOM 787 N N . ILE A 1 109 ? 7.829 1.534 -6.983 1.00 94.25 109 ILE A N 1
ATOM 788 C CA . ILE A 1 109 ? 8.378 1.831 -8.306 1.00 94.25 109 ILE A CA 1
ATOM 789 C C . ILE A 1 109 ? 8.754 0.519 -8.994 1.00 94.25 109 ILE A C 1
ATOM 791 O O . ILE A 1 109 ? 9.485 -0.295 -8.428 1.00 94.25 109 ILE A O 1
ATOM 795 N N . GLN A 1 110 ? 8.292 0.339 -10.231 1.00 94.25 110 GLN A N 1
ATOM 796 C CA . GLN A 1 110 ? 8.714 -0.759 -11.100 1.00 94.25 110 GLN A CA 1
ATOM 797 C C . GLN A 1 110 ? 9.534 -0.226 -12.277 1.00 94.25 110 GLN A C 1
ATOM 799 O O . GLN A 1 110 ? 9.116 0.713 -12.958 1.00 94.25 110 GLN A O 1
ATOM 804 N N . TRP A 1 111 ? 10.677 -0.855 -12.535 1.00 93.25 111 TRP A N 1
ATOM 805 C CA . TRP A 1 111 ? 11.562 -0.582 -13.667 1.00 93.25 111 TRP A CA 1
ATOM 806 C C . TRP A 1 111 ? 11.145 -1.377 -14.918 1.00 93.25 111 TRP A C 1
ATOM 808 O O . TRP A 1 111 ? 10.459 -2.398 -14.816 1.00 93.25 111 TRP A O 1
ATOM 818 N N . ARG A 1 112 ? 11.549 -0.938 -16.122 1.00 93.56 112 ARG A N 1
ATOM 819 C CA . ARG A 1 112 ? 11.208 -1.619 -17.397 1.00 93.56 112 ARG A CA 1
ATOM 820 C C . ARG A 1 112 ? 11.716 -3.056 -17.519 1.00 93.56 112 ARG A C 1
ATOM 822 O O . ARG A 1 112 ? 11.189 -3.812 -18.331 1.00 93.56 112 ARG A O 1
ATOM 829 N N . ASP A 1 113 ? 12.730 -3.426 -16.750 1.00 91.12 113 ASP A N 1
ATOM 830 C CA . ASP A 1 113 ? 13.225 -4.803 -16.658 1.00 91.12 113 ASP A CA 1
ATOM 831 C C . ASP A 1 113 ? 12.375 -5.687 -15.721 1.00 91.12 113 ASP A C 1
ATOM 833 O O . ASP A 1 113 ? 12.590 -6.896 -15.642 1.00 91.12 113 ASP A O 1
ATOM 837 N N . GLY A 1 114 ? 11.376 -5.098 -15.058 1.00 92.50 114 GLY A N 1
ATOM 838 C CA . GLY A 1 114 ? 10.444 -5.753 -14.150 1.00 92.50 114 GLY A CA 1
ATOM 839 C C . GLY A 1 114 ? 10.860 -5.724 -12.682 1.00 92.50 114 GLY A C 1
ATOM 840 O O . GLY A 1 114 ? 10.040 -6.105 -11.844 1.00 92.50 114 GLY A O 1
ATOM 841 N N . HIS A 1 115 ? 12.068 -5.253 -12.362 1.00 91.94 115 HIS A N 1
ATOM 842 C CA . HIS A 1 115 ? 12.548 -5.118 -10.988 1.00 91.94 115 HIS A CA 1
ATOM 843 C C . HIS A 1 115 ? 11.730 -4.077 -10.205 1.00 91.94 115 HIS A C 1
ATOM 845 O O . HIS A 1 115 ? 11.321 -3.046 -10.749 1.00 91.94 115 HIS A O 1
ATOM 851 N N . ILE A 1 116 ? 11.509 -4.342 -8.915 1.00 93.38 116 ILE A N 1
ATOM 852 C CA . ILE A 1 116 ? 10.856 -3.420 -7.982 1.00 93.38 116 ILE A CA 1
ATOM 853 C C . ILE A 1 116 ? 11.926 -2.710 -7.165 1.00 93.38 116 ILE A C 1
ATOM 855 O O . ILE A 1 116 ? 12.773 -3.366 -6.567 1.00 93.38 116 ILE A O 1
ATOM 859 N N . GLU A 1 117 ? 11.882 -1.380 -7.125 1.00 90.75 117 GLU A N 1
ATOM 860 C CA . GLU A 1 117 ? 12.839 -0.596 -6.345 1.00 90.75 117 GLU A CA 1
ATOM 861 C C . GLU A 1 117 ? 12.796 -1.001 -4.870 1.00 90.75 117 GLU A C 1
ATOM 863 O O . GLU A 1 117 ? 11.730 -1.008 -4.265 1.00 90.75 117 GLU A O 1
ATOM 868 N N . SER A 1 118 ? 13.952 -1.321 -4.287 1.00 86.81 118 SER A N 1
ATOM 869 C CA . SER A 1 118 ? 14.070 -1.823 -2.914 1.00 86.81 118 SER A CA 1
ATOM 870 C C . SER A 1 118 ? 14.483 -0.751 -1.898 1.00 86.81 118 SER A C 1
ATOM 872 O O . SER A 1 118 ? 14.761 -1.076 -0.744 1.00 86.81 118 SER A O 1
ATOM 874 N N . GLY A 1 119 ? 14.569 0.517 -2.313 1.00 80.50 119 GLY A N 1
ATOM 875 C CA . GLY A 1 119 ? 14.937 1.648 -1.452 1.00 80.50 119 GLY A CA 1
ATOM 876 C C . GLY A 1 119 ? 16.384 2.110 -1.570 1.00 80.50 119 GLY A C 1
ATOM 877 O O . GLY A 1 119 ? 16.864 2.823 -0.689 1.00 80.50 119 GLY A O 1
ATOM 878 N N . SER A 1 120 ? 17.085 1.709 -2.629 1.00 73.31 120 SER A N 1
ATOM 879 C CA . SER A 1 120 ? 18.407 2.240 -2.956 1.00 73.31 120 SER A CA 1
ATOM 880 C C . SER A 1 120 ? 18.345 3.605 -3.647 1.00 73.31 120 SER A C 1
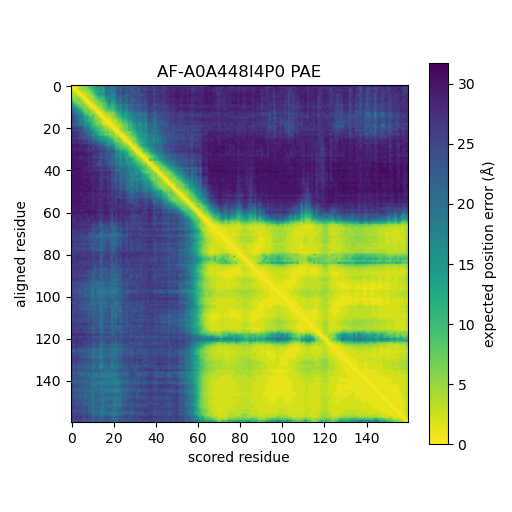ATOM 882 O O . SER A 1 120 ? 19.213 4.428 -3.360 1.00 73.31 120 SER A O 1
ATOM 884 N N . ASP A 1 121 ? 17.338 3.864 -4.492 1.00 71.19 121 ASP A N 1
ATOM 885 C CA . ASP A 1 121 ? 17.043 5.175 -5.105 1.00 71.19 121 ASP A CA 1
ATOM 886 C C . ASP A 1 121 ? 15.756 5.085 -5.968 1.00 71.19 121 ASP A C 1
ATOM 888 O O . ASP A 1 121 ? 15.699 4.206 -6.826 1.00 71.19 121 ASP A O 1
ATOM 892 N N . PRO A 1 122 ? 14.727 5.958 -5.880 1.00 69.88 122 PRO A N 1
ATOM 893 C CA . PRO A 1 122 ? 14.478 7.034 -4.917 1.00 69.88 122 PRO A CA 1
ATOM 894 C C . PRO A 1 122 ? 13.398 6.716 -3.863 1.00 69.88 122 PRO A C 1
ATOM 896 O O . PRO A 1 122 ? 13.295 7.442 -2.877 1.00 69.88 122 PRO A O 1
ATOM 899 N N . GLU A 1 123 ? 12.574 5.681 -4.052 1.00 81.69 123 GLU A N 1
ATOM 900 C CA . GLU A 1 123 ? 11.417 5.398 -3.191 1.00 81.69 123 GLU A CA 1
ATOM 901 C C . GLU A 1 123 ? 11.253 3.874 -3.043 1.00 81.69 123 GLU A C 1
ATOM 903 O O . GLU A 1 123 ? 10.949 3.204 -4.035 1.00 81.69 123 GLU A O 1
ATOM 908 N N . PRO A 1 124 ? 11.506 3.294 -1.849 1.00 89.25 124 PRO A N 1
ATOM 909 C CA . PRO A 1 124 ? 11.172 1.894 -1.594 1.00 89.25 124 PRO A CA 1
ATOM 910 C C . PRO A 1 124 ? 9.660 1.688 -1.716 1.00 89.25 124 PRO A C 1
ATOM 912 O O . PRO A 1 124 ? 8.905 2.661 -1.739 1.00 89.25 124 PRO A O 1
ATOM 915 N N . PRO A 1 125 ? 9.170 0.442 -1.710 1.00 92.81 125 PRO A N 1
ATOM 916 C CA . PRO A 1 125 ? 7.750 0.220 -1.572 1.00 92.81 125 PRO A CA 1
ATOM 917 C C . PRO A 1 125 ? 7.282 0.811 -0.238 1.00 92.81 125 PRO A C 1
ATOM 919 O O . PRO A 1 125 ? 7.909 0.590 0.803 1.00 92.81 125 PRO A O 1
ATOM 922 N N . MET A 1 126 ? 6.198 1.577 -0.265 1.00 92.62 126 MET A N 1
ATOM 923 C CA . MET A 1 126 ? 5.702 2.286 0.912 1.00 92.62 126 MET A CA 1
ATOM 924 C C . MET A 1 126 ? 4.256 1.924 1.203 1.00 92.62 126 MET A C 1
ATOM 926 O O . MET A 1 126 ? 3.473 1.655 0.296 1.00 92.62 126 MET A O 1
ATOM 930 N N . LEU A 1 127 ? 3.906 1.956 2.488 1.00 95.12 127 LEU A N 1
ATOM 931 C CA . LEU A 1 127 ? 2.528 1.920 2.958 1.00 95.12 127 LEU A CA 1
ATOM 932 C C . LEU A 1 127 ? 2.105 3.348 3.311 1.00 95.12 127 LEU A C 1
ATOM 934 O O . LEU A 1 127 ? 2.823 4.041 4.034 1.00 95.12 127 LEU A O 1
ATOM 938 N N . TYR A 1 128 ? 0.928 3.767 2.859 1.00 95.06 128 TYR A N 1
ATOM 939 C CA . TYR A 1 128 ? 0.323 5.040 3.236 1.00 95.06 128 TYR A CA 1
ATOM 940 C C . TYR A 1 128 ? -0.911 4.787 4.083 1.00 95.06 128 TYR A C 1
ATOM 942 O O . TYR A 1 128 ? -1.712 3.899 3.788 1.00 95.06 128 TYR A O 1
ATOM 950 N N . LEU A 1 129 ? -1.067 5.597 5.124 1.00 97.44 129 LEU A N 1
ATOM 951 C CA . LEU A 1 129 ? -2.271 5.646 5.935 1.00 97.44 129 LEU A CA 1
ATOM 952 C C . LEU A 1 129 ? -2.977 6.969 5.649 1.00 97.44 129 LE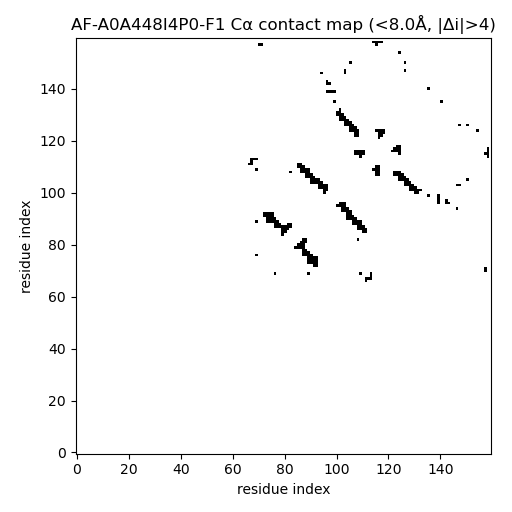U A C 1
ATOM 954 O O . LEU A 1 129 ? -2.343 8.023 5.701 1.00 97.44 129 LEU A O 1
ATOM 958 N N . ASP A 1 130 ? -4.274 6.901 5.379 1.00 97.88 130 ASP A N 1
ATOM 959 C CA . ASP A 1 130 ? -5.146 8.066 5.222 1.00 97.88 130 ASP A CA 1
ATOM 960 C C . ASP A 1 130 ? -6.334 7.971 6.193 1.00 97.88 130 ASP A C 1
ATOM 962 O O . ASP A 1 130 ? -6.700 6.870 6.617 1.00 97.88 130 ASP A O 1
ATOM 966 N N . GLY A 1 131 ? -6.923 9.111 6.556 1.00 97.12 131 GLY A N 1
ATOM 967 C CA . GLY A 1 131 ? -7.963 9.244 7.585 1.00 97.12 131 GLY A CA 1
ATOM 968 C C . GLY A 1 131 ? -7.425 9.684 8.954 1.00 97.12 131 GLY A C 1
ATOM 969 O O . GLY A 1 131 ? -6.358 10.289 9.045 1.00 97.12 131 GLY A O 1
ATOM 970 N N . ALA A 1 132 ? -8.174 9.399 10.027 1.00 97.31 132 ALA A N 1
ATOM 971 C CA . ALA A 1 132 ? -7.844 9.823 11.395 1.00 97.31 132 ALA A CA 1
ATOM 972 C C . ALA A 1 132 ? -7.471 8.634 12.316 1.00 97.31 132 ALA A C 1
ATOM 974 O O . ALA A 1 132 ? -8.299 8.190 13.124 1.00 97.31 132 ALA A O 1
ATOM 975 N N . PRO A 1 133 ? -6.244 8.078 12.221 1.00 96.31 133 PRO A N 1
ATOM 976 C CA . PRO A 1 133 ? -5.824 6.905 12.997 1.00 96.31 133 PRO A CA 1
ATOM 977 C C . PRO A 1 133 ? -5.833 7.121 14.517 1.00 96.31 133 PRO A C 1
ATOM 979 O O . PRO A 1 133 ? -5.984 6.162 15.275 1.00 96.31 133 PRO A O 1
ATOM 982 N N . GLU A 1 134 ? -5.723 8.362 14.984 1.00 97.19 134 GLU A N 1
ATOM 983 C CA . GLU A 1 134 ? -5.826 8.728 16.398 1.00 97.19 134 GLU A CA 1
ATOM 984 C C . GLU A 1 134 ? -7.224 8.499 16.998 1.00 97.19 134 GLU A C 1
ATOM 986 O O . GLU A 1 134 ? -7.357 8.421 18.220 1.00 97.19 134 GLU A O 1
ATOM 991 N N . ASN A 1 135 ? -8.257 8.358 16.158 1.00 98.00 135 ASN A N 1
ATOM 992 C CA . ASN A 1 135 ? -9.639 8.130 16.588 1.00 98.00 135 ASN A CA 1
ATOM 993 C C . ASN A 1 135 ? -10.021 6.643 16.657 1.00 98.00 135 ASN A C 1
ATOM 995 O O . ASN A 1 135 ? -11.171 6.319 16.965 1.00 98.00 135 ASN A O 1
ATOM 999 N N . LEU A 1 136 ? -9.090 5.727 16.370 1.00 98.19 136 LEU A N 1
ATOM 1000 C CA . LEU A 1 136 ? -9.369 4.295 16.401 1.00 98.19 136 LEU A CA 1
ATOM 1001 C C . LEU A 1 136 ? -9.529 3.787 17.837 1.00 98.19 136 LEU A C 1
ATOM 1003 O O . LEU A 1 136 ? -8.704 4.045 18.715 1.00 98.19 136 LEU A O 1
ATOM 1007 N N . ASN A 1 137 ? -10.570 2.988 18.070 1.00 98.19 137 ASN A N 1
ATOM 1008 C CA . ASN A 1 137 ? -10.666 2.205 19.298 1.00 98.19 137 ASN A CA 1
ATOM 1009 C C . ASN A 1 137 ? -9.695 1.003 19.270 1.00 98.19 137 ASN A C 1
ATOM 1011 O O . ASN A 1 137 ? -9.062 0.708 18.256 1.00 98.19 137 ASN A O 1
ATOM 1015 N N . ALA A 1 138 ? -9.591 0.273 20.384 1.00 98.25 138 ALA A N 1
ATOM 1016 C CA . ALA A 1 138 ? -8.642 -0.833 20.514 1.00 98.25 138 ALA A CA 1
ATOM 1017 C C . ALA A 1 138 ? -8.840 -1.957 19.477 1.00 98.25 138 ALA A C 1
ATOM 1019 O O . ALA A 1 138 ? -7.857 -2.512 18.988 1.00 98.25 138 ALA A O 1
ATOM 1020 N N . ASP A 1 139 ? -10.078 -2.293 19.116 1.00 98.38 139 ASP A N 1
ATOM 1021 C CA . ASP A 1 139 ? -10.350 -3.351 18.135 1.00 98.38 139 ASP A CA 1
ATOM 1022 C C . ASP A 1 139 ? -9.994 -2.897 16.720 1.00 98.38 139 ASP A C 1
ATOM 1024 O O . ASP A 1 139 ? -9.372 -3.641 15.960 1.00 98.38 139 ASP A O 1
ATOM 1028 N N . GLN A 1 140 ? -10.288 -1.639 16.395 1.00 98.50 140 GLN A N 1
ATOM 1029 C CA . GLN A 1 140 ? -9.894 -1.040 15.125 1.00 98.50 140 GLN A CA 1
ATOM 1030 C C . GLN A 1 140 ? -8.373 -0.904 15.006 1.00 98.50 140 GLN A C 1
ATOM 1032 O O . GLN A 1 140 ? -7.820 -1.180 13.944 1.00 98.50 140 GLN A O 1
ATOM 1037 N N . ALA A 1 141 ? -7.681 -0.549 16.091 1.00 98.38 141 ALA A N 1
ATOM 1038 C CA . ALA A 1 141 ? -6.223 -0.487 16.126 1.00 98.38 141 ALA A CA 1
ATOM 1039 C C . ALA A 1 141 ? -5.585 -1.875 15.930 1.00 98.38 141 ALA A C 1
ATOM 1041 O O . ALA A 1 141 ? -4.624 -2.011 15.171 1.00 98.38 141 ALA A O 1
ATOM 1042 N N . ARG A 1 142 ? -6.144 -2.929 16.544 1.00 98.62 142 ARG A N 1
ATOM 1043 C CA . ARG A 1 142 ? -5.705 -4.316 16.293 1.00 98.62 142 ARG A CA 1
ATOM 1044 C C . ARG A 1 142 ? -5.942 -4.731 14.847 1.00 98.62 142 ARG A C 1
ATOM 1046 O O . ARG A 1 142 ? -5.081 -5.373 14.251 1.00 98.62 142 ARG A O 1
ATOM 1053 N N . HIS A 1 143 ? -7.084 -4.354 14.280 1.00 98.50 143 HIS A N 1
ATOM 1054 C CA . HIS A 1 143 ? -7.366 -4.626 12.878 1.00 98.50 143 HIS A CA 1
ATOM 1055 C C . HIS A 1 143 ? -6.393 -3.886 11.948 1.00 98.50 143 HIS A C 1
ATOM 1057 O O . HIS A 1 143 ? -5.845 -4.509 11.042 1.00 98.50 143 HIS A O 1
ATOM 1063 N N . LEU A 1 144 ? -6.094 -2.610 12.215 1.00 98.44 144 LEU A N 1
ATOM 1064 C CA . LEU A 1 144 ? -5.064 -1.856 11.495 1.00 98.44 144 LEU A CA 1
ATOM 1065 C C . LEU A 1 144 ? -3.703 -2.556 11.564 1.00 98.44 144 LEU A C 1
ATOM 1067 O O . LEU A 1 144 ? -3.069 -2.748 10.531 1.00 98.44 144 LEU A O 1
ATOM 1071 N N . ALA A 1 145 ? -3.278 -2.997 12.748 1.00 98.31 145 ALA A N 1
ATOM 1072 C CA . ALA A 1 145 ? -2.022 -3.727 12.900 1.00 98.31 145 ALA A CA 1
ATOM 1073 C C . ALA A 1 145 ? -1.998 -5.022 12.068 1.00 98.31 145 ALA A C 1
ATOM 1075 O O . ALA A 1 145 ? -1.008 -5.300 11.393 1.00 98.31 145 ALA A O 1
ATOM 1076 N N . ALA A 1 146 ? -3.092 -5.790 12.061 1.00 98.31 146 ALA A N 1
ATOM 1077 C CA . ALA A 1 146 ? -3.198 -7.003 11.252 1.00 98.31 146 ALA A CA 1
ATOM 1078 C C . ALA A 1 146 ? -3.115 -6.711 9.742 1.00 98.31 146 ALA A C 1
ATOM 1080 O O . ALA A 1 146 ? -2.423 -7.430 9.020 1.00 98.31 146 ALA A O 1
ATOM 1081 N N . VAL A 1 147 ? -3.770 -5.643 9.273 1.00 97.94 147 VAL A N 1
ATOM 1082 C CA . VAL A 1 147 ? -3.696 -5.198 7.872 1.00 97.94 147 VAL A CA 1
ATOM 1083 C C . VAL A 1 147 ? -2.270 -4.781 7.507 1.00 97.94 147 VAL A C 1
ATOM 1085 O O . VAL A 1 147 ? -1.754 -5.234 6.488 1.00 97.94 147 VAL A O 1
ATOM 1088 N N . LEU A 1 148 ? -1.604 -3.985 8.348 1.00 97.75 148 LEU A N 1
ATOM 1089 C CA . LEU A 1 148 ? -0.226 -3.544 8.105 1.00 97.75 148 LEU A CA 1
ATOM 1090 C C . LEU A 1 148 ? 0.748 -4.724 8.016 1.00 97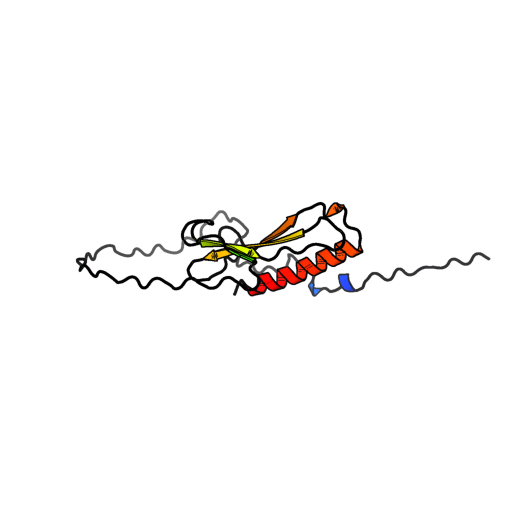.75 148 LEU A C 1
ATOM 1092 O O . LEU A 1 148 ? 1.588 -4.748 7.121 1.00 97.75 148 LEU A O 1
ATOM 1096 N N . LEU A 1 149 ? 0.613 -5.726 8.890 1.00 97.69 149 LEU A N 1
ATOM 1097 C CA . LEU A 1 149 ? 1.448 -6.932 8.845 1.00 97.69 149 LEU A CA 1
ATOM 1098 C C . LEU A 1 149 ? 1.220 -7.751 7.569 1.00 97.69 149 LEU A C 1
ATOM 1100 O O . LEU A 1 149 ? 2.181 -8.223 6.962 1.00 97.69 149 LEU A O 1
ATOM 1104 N N . ALA A 1 150 ? -0.036 -7.913 7.149 1.00 96.12 150 ALA A N 1
ATOM 1105 C CA . ALA A 1 150 ? -0.358 -8.638 5.923 1.00 96.12 150 ALA A CA 1
ATOM 1106 C C . ALA A 1 150 ? 0.201 -7.929 4.677 1.00 96.12 150 ALA A C 1
ATOM 1108 O O . ALA A 1 150 ? 0.778 -8.581 3.807 1.00 96.12 150 ALA A O 1
ATOM 1109 N N . LEU A 1 151 ? 0.073 -6.601 4.614 1.00 95.31 151 LEU A N 1
ATOM 1110 C CA . LEU A 1 151 ? 0.589 -5.801 3.504 1.00 95.31 151 LEU A CA 1
ATOM 1111 C C . LEU A 1 151 ? 2.115 -5.745 3.478 1.00 95.31 151 LEU A C 1
ATOM 1113 O O . LEU A 1 151 ? 2.700 -5.850 2.404 1.00 95.31 151 LEU A O 1
ATOM 1117 N N . ALA A 1 152 ? 2.767 -5.657 4.639 1.00 93.56 152 ALA A N 1
ATOM 1118 C CA . ALA A 1 152 ? 4.222 -5.748 4.724 1.00 93.56 152 ALA A CA 1
ATOM 1119 C C . ALA A 1 152 ? 4.726 -7.081 4.147 1.00 93.56 152 ALA A C 1
ATOM 1121 O O . ALA A 1 152 ? 5.585 -7.080 3.273 1.00 93.56 152 ALA A O 1
ATOM 1122 N N . ALA A 1 153 ? 4.112 -8.208 4.527 1.00 93.69 153 ALA A N 1
ATOM 1123 C CA . ALA A 1 153 ? 4.476 -9.518 3.983 1.00 93.69 153 ALA A CA 1
ATOM 1124 C C . ALA A 1 153 ? 4.250 -9.625 2.462 1.00 93.69 153 ALA A C 1
ATOM 1126 O O . ALA A 1 153 ? 4.985 -10.329 1.765 1.00 93.69 153 ALA A O 1
ATOM 1127 N N . GLN A 1 154 ? 3.232 -8.942 1.932 1.00 93.00 154 GLN A N 1
ATOM 1128 C CA . GLN A 1 154 ? 2.998 -8.874 0.492 1.00 93.00 154 GLN A CA 1
ATOM 1129 C C . GLN A 1 154 ? 4.100 -8.080 -0.221 1.00 93.00 154 GLN A C 1
ATOM 1131 O O . GLN A 1 154 ? 4.632 -8.555 -1.225 1.00 93.00 154 GLN A O 1
ATOM 1136 N N . VAL A 1 155 ? 4.455 -6.912 0.315 1.00 91.94 155 VAL A N 1
ATOM 1137 C CA . VAL A 1 155 ? 5.524 -6.046 -0.198 1.00 91.94 155 VAL A CA 1
ATOM 1138 C C . VAL A 1 155 ? 6.890 -6.736 -0.132 1.00 91.94 155 VAL A C 1
ATOM 1140 O O . VAL A 1 155 ? 7.638 -6.699 -1.108 1.00 91.94 155 VAL A O 1
ATOM 1143 N N . ASP A 1 156 ? 7.188 -7.455 0.950 1.00 91.12 156 ASP A N 1
ATOM 1144 C CA . ASP A 1 156 ? 8.399 -8.279 1.068 1.00 91.12 156 ASP A CA 1
ATOM 1145 C C . ASP A 1 156 ? 8.468 -9.351 -0.036 1.00 91.12 156 ASP A C 1
ATOM 1147 O O . ASP A 1 156 ? 9.541 -9.773 -0.463 1.00 91.12 156 ASP A O 1
ATOM 1151 N N . GLY A 1 157 ? 7.313 -9.795 -0.538 1.00 90.31 157 GLY A N 1
ATOM 1152 C CA . GLY A 1 157 ? 7.224 -10.722 -1.661 1.00 90.31 157 GLY A CA 1
ATOM 1153 C C . GLY A 1 157 ? 7.593 -10.115 -3.019 1.00 90.31 157 GLY A C 1
ATOM 1154 O O . GLY A 1 157 ? 7.852 -10.885 -3.951 1.00 90.31 157 GLY A O 1
ATOM 1155 N N . TRP A 1 158 ? 7.596 -8.784 -3.138 1.00 89.38 158 TRP A N 1
ATOM 1156 C CA . TRP A 1 158 ? 7.875 -8.046 -4.374 1.00 89.38 158 TRP A CA 1
ATOM 1157 C C . TRP A 1 158 ? 9.362 -7.781 -4.592 1.00 89.38 158 TRP A C 1
ATOM 1159 O O . TRP A 1 158 ? 9.826 -7.810 -5.730 1.00 89.38 158 TRP A O 1
ATOM 1169 N N . VAL A 1 159 ? 10.097 -7.538 -3.510 1.00 80.56 159 VAL A N 1
ATOM 1170 C CA . VAL A 1 159 ? 11.533 -7.258 -3.535 1.00 80.56 159 VAL A CA 1
ATOM 1171 C C . VAL A 1 159 ? 12.284 -8.585 -3.404 1.00 80.56 159 VAL A C 1
ATOM 1173 O O . VAL A 1 159 ? 12.437 -9.113 -2.304 1.00 80.56 159 VAL A O 1
ATOM 1176 N N . LYS A 1 160 ? 12.708 -9.169 -4.528 1.00 64.62 160 LYS A N 1
ATOM 1177 C CA . LYS A 1 160 ? 13.480 -10.422 -4.572 1.00 64.62 160 LYS A CA 1
ATOM 1178 C C . LYS A 1 160 ? 14.675 -10.323 -5.498 1.00 64.62 160 LYS A C 1
ATOM 1180 O O . LYS A 1 160 ? 14.524 -9.701 -6.570 1.00 64.62 160 LYS A O 1
#